Protein AF-A0A7J5ZGE4-F1 (afdb_monomer_lite)

Organism: Dissostichus mawsoni (NCBI:txid36200)

Sequence (106 aa):
MELRGGEEGGPGMGGAIFGRPPDEINITNTQTNVIAFTSLIARRKILLLWKSPLPPSFKMWLSDTMSLLKLEKIKFTLRGSSDKFYAHWRPLISYVDRLPPDMVSL

Radius of gyration: 17.88 Å; chains: 1; bounding box: 34×64×36 Å

Structure (mmCIF, N/CA/C/O backbone):
data_AF-A0A7J5ZGE4-F1
#
_entry.id   AF-A0A7J5ZGE4-F1
#
loop_
_atom_site.group_PDB
_atom_site.id
_atom_site.type_symbol
_atom_site.label_atom_id
_atom_site.label_alt_id
_atom_site.label_comp_id
_atom_site.label_asym_id
_atom_site.label_entity_id
_atom_site.label_seq_id
_atom_site.pdbx_PDB_ins_code
_atom_site.Cartn_x
_atom_site.Cartn_y
_atom_site.Cartn_z
_atom_site.occupancy
_atom_site.B_iso_or_equiv
_atom_site.auth_seq_id
_atom_site.auth_comp_id
_atom_site.auth_asym_id
_atom_site.auth_atom_id
_atom_site.pdbx_PDB_model_num
ATOM 1 N N . MET A 1 1 ? 7.410 49.816 -10.644 1.00 35.59 1 MET A N 1
ATOM 2 C CA . MET A 1 1 ? 6.908 49.198 -9.405 1.00 35.59 1 MET A CA 1
ATOM 3 C C . MET A 1 1 ? 6.028 48.032 -9.827 1.00 35.59 1 MET A C 1
ATOM 5 O O . MET A 1 1 ? 5.011 48.261 -10.457 1.00 35.59 1 MET A O 1
ATOM 9 N N . GLU A 1 2 ? 6.576 46.832 -9.644 1.00 40.00 2 GLU A N 1
ATOM 10 C CA . GLU A 1 2 ? 5.956 45.496 -9.567 1.00 40.00 2 GLU A CA 1
ATOM 11 C C . GLU A 1 2 ? 4.867 45.053 -10.572 1.00 40.00 2 GLU A C 1
ATOM 13 O O . GLU A 1 2 ? 3.688 45.365 -10.461 1.00 40.00 2 GLU A O 1
ATOM 18 N N . LEU A 1 3 ? 5.336 44.254 -11.541 1.00 48.09 3 LEU A N 1
ATOM 19 C CA . LEU A 1 3 ? 4.972 42.856 -11.835 1.00 48.09 3 LEU A CA 1
ATOM 20 C C . LEU A 1 3 ? 3.518 42.388 -11.622 1.00 48.09 3 LEU A C 1
ATOM 22 O O . LEU A 1 3 ? 3.079 42.168 -10.497 1.00 48.09 3 LEU A O 1
ATOM 26 N N . ARG A 1 4 ? 2.877 41.961 -12.719 1.00 38.84 4 ARG A N 1
ATOM 27 C CA . ARG A 1 4 ? 2.054 40.738 -12.711 1.00 38.84 4 ARG A CA 1
ATOM 28 C C . ARG A 1 4 ? 2.053 40.081 -14.092 1.00 38.84 4 ARG A C 1
ATOM 30 O O . ARG A 1 4 ? 1.097 40.190 -14.851 1.00 38.84 4 ARG A O 1
ATOM 37 N N . GLY A 1 5 ? 3.164 39.422 -14.416 1.00 41.41 5 GLY A N 1
ATOM 38 C CA . GLY A 1 5 ? 3.171 38.378 -15.435 1.00 41.41 5 GLY A CA 1
ATOM 39 C C . GLY A 1 5 ? 2.418 37.175 -14.878 1.00 41.41 5 GLY A C 1
ATOM 40 O O . GLY A 1 5 ? 2.786 36.648 -13.830 1.00 41.41 5 GLY A O 1
ATOM 41 N N . GLY A 1 6 ? 1.320 36.805 -15.530 1.00 47.72 6 GLY A N 1
ATOM 42 C CA . GLY A 1 6 ? 0.736 35.486 -15.362 1.00 47.72 6 GLY A CA 1
ATOM 43 C C . GLY A 1 6 ? 1.620 34.496 -16.103 1.00 47.72 6 GLY A C 1
ATOM 44 O O . GLY A 1 6 ? 1.602 34.473 -17.327 1.00 47.72 6 GLY A O 1
ATOM 45 N N . GLU A 1 7 ? 2.399 33.714 -15.368 1.00 46.16 7 GLU A N 1
ATOM 46 C CA . GLU A 1 7 ? 2.905 32.445 -15.873 1.00 46.16 7 GLU A CA 1
ATOM 47 C C . GLU A 1 7 ? 2.108 31.338 -15.193 1.00 46.16 7 GLU A C 1
ATOM 49 O O . GLU A 1 7 ? 2.041 31.235 -13.966 1.00 46.16 7 GLU A O 1
ATOM 54 N N . GLU A 1 8 ? 1.423 30.574 -16.037 1.00 48.62 8 GLU A N 1
ATOM 55 C CA . GLU A 1 8 ? 0.705 29.357 -15.708 1.00 48.62 8 GLU A CA 1
ATOM 56 C C . GLU A 1 8 ? 1.636 28.417 -14.937 1.00 48.62 8 GLU A C 1
ATOM 58 O O . GLU A 1 8 ? 2.642 27.931 -15.457 1.00 48.62 8 GLU A O 1
ATOM 63 N N . GLY A 1 9 ? 1.306 28.173 -13.670 1.00 47.88 9 GLY A N 1
ATOM 64 C CA . GLY A 1 9 ? 1.990 27.196 -12.837 1.00 47.88 9 GLY A CA 1
ATOM 65 C C . GLY A 1 9 ? 1.666 25.787 -13.314 1.00 47.88 9 GLY A C 1
ATOM 66 O O . GLY A 1 9 ? 0.823 25.119 -12.725 1.00 47.88 9 GLY A O 1
ATOM 67 N N . GLY A 1 10 ? 2.326 25.334 -14.381 1.00 54.22 10 GLY A N 1
ATOM 68 C CA . GLY A 1 10 ? 2.350 23.920 -14.736 1.00 54.22 10 GLY A CA 1
ATOM 69 C C . GLY A 1 10 ? 2.834 23.101 -13.532 1.00 54.22 10 GLY A C 1
ATOM 70 O O . GLY A 1 10 ? 3.703 23.574 -12.787 1.00 54.22 10 GLY A O 1
ATOM 71 N N . PRO A 1 11 ? 2.288 21.893 -13.298 1.00 52.44 11 PRO A N 1
ATOM 72 C CA . PRO A 1 11 ? 2.604 21.111 -12.113 1.00 52.44 11 PRO A CA 1
ATOM 73 C C . PRO A 1 11 ? 4.115 20.902 -12.041 1.00 52.44 11 PRO A C 1
ATOM 75 O O . PRO A 1 11 ? 4.717 20.263 -12.907 1.00 52.44 11 PRO A O 1
ATOM 78 N N . GLY A 1 12 ? 4.741 21.484 -11.016 1.00 52.91 12 GLY A N 1
ATOM 79 C CA . GLY A 1 12 ? 6.181 21.411 -10.831 1.00 52.91 12 GLY A CA 1
ATOM 80 C C . GLY A 1 12 ? 6.626 19.952 -10.858 1.00 52.91 12 GLY A C 1
ATOM 81 O O . GLY A 1 12 ? 6.146 19.135 -10.073 1.00 52.91 12 GLY A O 1
ATOM 82 N N . MET A 1 13 ? 7.559 19.628 -11.753 1.00 50.06 13 MET A N 1
ATOM 83 C CA . MET A 1 13 ? 8.083 18.278 -12.014 1.00 50.06 13 MET A CA 1
ATOM 84 C C . MET A 1 13 ? 8.526 17.524 -10.738 1.00 50.06 13 MET A C 1
ATOM 86 O O . MET A 1 13 ? 8.546 16.294 -10.699 1.00 50.06 13 MET A O 1
ATOM 90 N N . GLY A 1 14 ? 8.823 18.254 -9.656 1.00 48.56 14 GLY A N 1
ATOM 91 C CA . GLY A 1 14 ? 9.095 17.691 -8.333 1.00 48.56 14 GLY A CA 1
ATOM 92 C C . GLY A 1 14 ? 7.924 16.909 -7.719 1.00 48.56 14 GLY A C 1
ATOM 93 O O . GLY A 1 14 ? 8.163 15.955 -6.981 1.00 48.56 14 GLY A O 1
ATOM 94 N N . GLY A 1 15 ? 6.669 17.236 -8.043 1.00 51.16 15 GLY A N 1
ATOM 95 C CA . GLY A 1 15 ? 5.500 16.533 -7.507 1.00 51.16 15 GLY A CA 1
ATOM 96 C C . GLY A 1 15 ? 5.448 15.063 -7.928 1.00 51.16 15 GLY A C 1
ATOM 97 O O . GLY A 1 15 ? 5.326 14.170 -7.084 1.00 51.16 15 GLY A O 1
ATOM 98 N N . ALA A 1 16 ? 5.680 14.804 -9.218 1.00 53.06 16 ALA A N 1
ATOM 99 C CA . ALA A 1 16 ? 5.676 13.460 -9.792 1.00 53.06 16 ALA A CA 1
ATOM 100 C C . ALA A 1 16 ? 6.803 12.566 -9.236 1.00 53.06 16 ALA A C 1
ATOM 102 O O . ALA A 1 16 ? 6.598 11.376 -9.010 1.00 53.06 16 ALA A O 1
ATOM 103 N N . ILE A 1 17 ? 7.980 13.139 -8.962 1.00 53.81 17 ILE A N 1
ATOM 104 C CA . ILE A 1 17 ? 9.154 12.402 -8.461 1.00 53.81 17 ILE A CA 1
ATOM 105 C C . ILE A 1 17 ? 9.018 12.116 -6.953 1.00 53.81 17 ILE A C 1
ATOM 107 O O . ILE A 1 17 ? 9.334 11.023 -6.468 1.00 53.81 17 ILE A O 1
ATOM 111 N N . PHE A 1 18 ? 8.519 13.089 -6.184 1.00 58.59 18 PHE A N 1
ATOM 112 C CA . PHE A 1 18 ? 8.462 13.003 -4.722 1.00 58.59 18 PHE A CA 1
ATOM 113 C C . PHE A 1 18 ? 7.108 12.543 -4.167 1.00 58.59 18 PHE A C 1
ATOM 115 O O . PHE A 1 18 ? 6.964 12.419 -2.947 1.00 58.59 18 PHE A O 1
ATOM 122 N N . GLY A 1 19 ? 6.167 12.132 -5.022 1.00 57.31 19 GLY A N 1
ATOM 123 C CA . GLY A 1 19 ? 4.865 11.613 -4.589 1.00 57.31 19 GLY A CA 1
ATOM 124 C C . GLY A 1 19 ? 3.998 12.687 -3.932 1.00 57.31 19 GLY A C 1
ATOM 125 O O . GLY A 1 19 ? 3.101 12.359 -3.157 1.00 57.31 19 GLY A O 1
ATOM 126 N N . ARG A 1 20 ? 4.288 13.965 -4.216 1.00 62.72 20 ARG A N 1
ATOM 127 C CA . ARG A 1 20 ? 3.398 15.065 -3.868 1.00 62.72 20 ARG A CA 1
ATOM 128 C C . ARG A 1 20 ? 2.380 15.160 -5.001 1.00 62.72 20 ARG A C 1
ATOM 130 O O . ARG A 1 20 ? 2.781 15.403 -6.139 1.00 62.72 20 ARG A O 1
ATOM 137 N N . PRO A 1 21 ? 1.097 14.926 -4.723 1.00 60.00 21 PRO A N 1
ATOM 138 C CA . PRO A 1 21 ? 0.090 15.055 -5.755 1.00 60.00 21 PRO A CA 1
ATO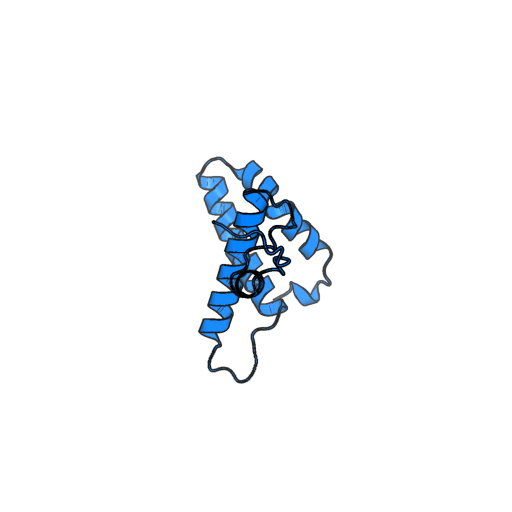M 139 C C . PRO A 1 21 ? 0.045 16.499 -6.288 1.00 60.00 21 PRO A C 1
ATOM 141 O O . PRO A 1 21 ? 0.404 17.417 -5.546 1.00 60.00 21 PRO A O 1
ATOM 144 N N . PRO A 1 22 ? -0.359 16.701 -7.556 1.00 65.88 22 PRO A N 1
ATOM 145 C CA . PRO A 1 22 ? -0.542 18.034 -8.124 1.00 65.88 22 PRO A CA 1
ATOM 146 C C . PRO A 1 22 ? -1.477 18.863 -7.240 1.00 65.88 22 PRO A C 1
ATOM 148 O O . PRO A 1 22 ? -2.447 18.318 -6.708 1.00 65.88 22 PRO A O 1
ATOM 151 N N . ASP A 1 23 ? -1.224 20.169 -7.125 1.00 65.69 23 ASP A N 1
ATOM 152 C CA . ASP A 1 23 ? -2.035 21.078 -6.296 1.00 65.69 23 ASP A CA 1
ATOM 153 C C . ASP A 1 23 ? -3.512 21.155 -6.760 1.00 65.69 23 ASP A C 1
ATOM 155 O O . ASP A 1 23 ? -4.381 21.621 -6.028 1.00 65.69 23 ASP A O 1
ATOM 159 N N . GLU A 1 24 ? -3.816 20.627 -7.949 1.00 68.56 24 GLU A N 1
ATOM 160 C CA . GLU 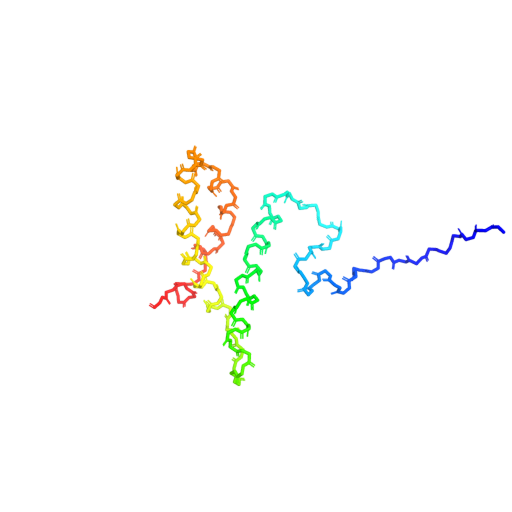A 1 24 ? -5.154 20.518 -8.540 1.00 68.56 24 GLU A CA 1
ATOM 161 C C . GLU A 1 24 ? -6.021 19.399 -7.930 1.00 68.56 24 GLU A C 1
ATOM 163 O O . GLU A 1 24 ? -7.243 19.399 -8.096 1.00 68.56 24 GLU A O 1
ATOM 168 N N . ILE A 1 25 ? -5.426 18.438 -7.210 1.00 72.44 25 ILE A N 1
ATOM 169 C CA . ILE A 1 25 ? -6.166 17.315 -6.622 1.00 72.44 25 ILE A CA 1
ATOM 170 C C . ILE A 1 25 ? -6.364 17.563 -5.126 1.00 72.44 25 ILE A C 1
ATOM 172 O O . ILE A 1 25 ? -5.431 17.474 -4.328 1.00 72.44 25 ILE A O 1
ATOM 176 N N . ASN A 1 26 ? -7.615 17.812 -4.728 1.00 78.69 26 ASN A N 1
ATOM 177 C CA . ASN A 1 26 ? -8.003 17.903 -3.320 1.00 78.69 26 ASN A CA 1
ATOM 178 C C . ASN A 1 26 ? -7.829 16.539 -2.639 1.00 78.69 26 ASN A C 1
ATOM 180 O O . ASN A 1 26 ? -8.684 15.659 -2.743 1.00 78.69 26 ASN A O 1
ATOM 184 N N . ILE A 1 27 ? -6.704 16.362 -1.948 1.00 80.31 27 ILE A N 1
ATOM 185 C CA . ILE A 1 27 ? -6.336 15.113 -1.282 1.00 80.31 27 ILE A CA 1
ATOM 186 C C . ILE A 1 27 ? -6.370 15.319 0.224 1.00 80.31 27 ILE A C 1
ATOM 188 O O . ILE A 1 27 ? -5.771 16.235 0.781 1.00 80.31 27 ILE A O 1
ATOM 192 N N . THR A 1 28 ? -7.096 14.436 0.899 1.00 87.94 28 THR A N 1
ATOM 193 C CA . THR A 1 28 ? -7.193 14.430 2.359 1.00 87.94 28 THR A CA 1
ATOM 194 C C . THR A 1 28 ? -5.857 14.037 2.991 1.00 87.94 28 THR A C 1
ATOM 196 O O . THR A 1 28 ? -5.104 13.241 2.430 1.00 87.94 28 THR A O 1
ATOM 199 N N . ASN A 1 29 ? -5.590 14.487 4.221 1.00 86.00 29 ASN A N 1
ATOM 200 C CA . ASN A 1 29 ? -4.399 14.063 4.977 1.00 86.00 29 ASN A CA 1
ATOM 201 C C . ASN A 1 29 ? -4.260 12.534 5.062 1.00 86.00 29 ASN A C 1
ATOM 203 O O . ASN A 1 29 ? -3.155 11.997 5.002 1.00 86.00 29 ASN A O 1
ATOM 207 N N . THR A 1 30 ? -5.383 11.821 5.158 1.00 87.12 30 THR A N 1
ATOM 208 C CA . THR A 1 30 ? -5.427 10.357 5.134 1.00 87.12 30 THR A CA 1
ATOM 209 C C . THR A 1 30 ? -4.855 9.792 3.837 1.00 87.12 30 THR A C 1
ATOM 211 O O . THR A 1 30 ? -3.979 8.931 3.873 1.00 87.12 30 THR A O 1
ATOM 214 N N . GLN A 1 31 ? -5.315 10.295 2.692 1.00 87.44 31 GLN A N 1
ATOM 215 C CA . GLN A 1 31 ? -4.825 9.868 1.383 1.00 87.44 31 GLN A CA 1
ATOM 216 C C . GLN A 1 31 ? -3.352 10.247 1.190 1.00 87.44 31 GLN A C 1
ATOM 218 O O . GLN A 1 31 ? -2.581 9.416 0.720 1.00 87.44 31 GLN A O 1
ATOM 223 N N . THR A 1 32 ? -2.930 11.436 1.630 1.00 87.56 32 THR A N 1
ATOM 224 C CA . THR A 1 32 ? -1.516 11.849 1.607 1.00 87.56 32 THR A CA 1
ATOM 225 C C . THR A 1 32 ? -0.637 10.887 2.401 1.00 87.56 32 THR A C 1
ATOM 227 O O . THR A 1 32 ? 0.410 10.472 1.914 1.00 87.56 32 THR A O 1
ATOM 230 N N . ASN A 1 33 ? -1.072 10.468 3.592 1.00 87.94 33 ASN A N 1
ATOM 231 C CA . ASN A 1 33 ? -0.333 9.506 4.412 1.00 87.94 33 ASN A CA 1
ATOM 232 C C . ASN A 1 33 ? -0.220 8.134 3.739 1.00 87.94 33 ASN A C 1
ATOM 234 O O . ASN A 1 33 ? 0.846 7.519 3.778 1.00 87.94 33 ASN A O 1
ATOM 238 N N . VAL A 1 34 ? -1.298 7.666 3.101 1.00 90.94 34 VAL A N 1
ATOM 239 C CA . VAL A 1 34 ? -1.285 6.416 2.327 1.00 90.94 34 VAL A CA 1
ATOM 240 C C . VAL A 1 34 ? -0.300 6.527 1.165 1.00 90.94 34 VAL A C 1
ATOM 242 O O . VAL A 1 34 ? 0.592 5.690 1.059 1.00 90.94 34 VAL A O 1
ATOM 245 N N . ILE A 1 35 ? -0.393 7.588 0.355 1.00 90.75 35 ILE A N 1
ATOM 246 C CA . ILE A 1 35 ? 0.501 7.835 -0.786 1.00 90.75 35 ILE A CA 1
ATOM 247 C C . ILE A 1 35 ? 1.959 7.920 -0.326 1.00 90.75 35 ILE A C 1
ATOM 249 O O . ILE A 1 35 ? 2.834 7.304 -0.936 1.00 90.75 35 ILE A O 1
ATOM 253 N N . ALA A 1 36 ? 2.237 8.644 0.759 1.00 90.25 36 ALA A N 1
ATOM 254 C CA . ALA A 1 36 ? 3.580 8.782 1.307 1.00 90.25 36 ALA A CA 1
ATOM 255 C C . ALA A 1 36 ? 4.147 7.428 1.758 1.00 90.25 36 ALA A C 1
ATOM 257 O O . ALA A 1 36 ? 5.284 7.095 1.421 1.00 90.25 36 ALA A O 1
ATOM 258 N N . PHE A 1 37 ? 3.350 6.621 2.466 1.00 91.62 37 PHE A N 1
ATOM 259 C CA . PHE A 1 37 ? 3.760 5.295 2.922 1.00 91.62 37 PHE A CA 1
ATOM 260 C C . PHE A 1 37 ? 4.044 4.353 1.750 1.00 91.62 37 PHE A C 1
ATOM 262 O O . PHE A 1 37 ? 5.110 3.742 1.689 1.00 91.62 37 PHE A O 1
ATOM 269 N N . THR A 1 38 ? 3.133 4.253 0.782 1.00 93.31 38 THR A N 1
ATOM 270 C CA . THR A 1 38 ? 3.316 3.347 -0.359 1.00 93.31 38 THR A CA 1
ATOM 271 C C . THR A 1 38 ? 4.450 3.809 -1.279 1.00 93.31 38 THR A C 1
ATOM 273 O O . THR A 1 38 ? 5.198 2.980 -1.802 1.00 93.31 38 THR A O 1
ATOM 276 N N . SER A 1 39 ? 4.652 5.125 -1.423 1.00 92.81 39 SER A N 1
ATOM 277 C CA . SER A 1 39 ? 5.792 5.701 -2.152 1.00 92.81 39 SER A CA 1
ATOM 278 C C . SER A 1 39 ? 7.123 5.420 -1.456 1.00 92.81 39 SER A C 1
ATOM 280 O O . SER A 1 39 ? 8.119 5.134 -2.120 1.00 92.81 39 SER A O 1
ATOM 282 N N . LEU A 1 40 ? 7.163 5.459 -0.119 1.00 93.69 40 LEU A N 1
ATOM 283 C CA . LEU A 1 40 ? 8.356 5.102 0.651 1.00 93.69 40 LEU A CA 1
ATOM 284 C C . LEU A 1 40 ? 8.777 3.651 0.382 1.00 93.69 40 LEU A C 1
ATOM 286 O O . LEU A 1 40 ? 9.964 3.378 0.200 1.00 93.69 40 LEU A O 1
ATOM 290 N N . ILE A 1 41 ? 7.811 2.735 0.295 1.00 93.69 41 ILE A N 1
ATOM 291 C CA . ILE A 1 41 ? 8.057 1.321 -0.020 1.00 93.69 41 ILE A CA 1
ATOM 292 C C . ILE A 1 41 ? 8.604 1.168 -1.440 1.00 93.69 41 ILE A C 1
ATOM 294 O O . ILE A 1 41 ? 9.607 0.479 -1.631 1.00 93.69 41 ILE A O 1
ATOM 298 N N . ALA A 1 42 ? 8.012 1.864 -2.417 1.00 93.31 42 ALA A N 1
ATOM 299 C CA . ALA A 1 42 ? 8.511 1.879 -3.793 1.00 93.31 42 ALA A CA 1
ATOM 300 C C . ALA A 1 42 ? 9.971 2.345 -3.854 1.00 93.31 42 ALA A C 1
ATOM 302 O O . ALA A 1 42 ? 10.823 1.648 -4.403 1.00 93.31 42 ALA A O 1
ATOM 303 N N . ARG A 1 43 ? 10.287 3.481 -3.220 1.00 92.50 43 ARG A N 1
ATOM 304 C CA . ARG A 1 43 ? 11.652 4.030 -3.181 1.00 92.50 43 ARG A CA 1
ATOM 305 C C . ARG A 1 43 ? 12.630 3.084 -2.507 1.00 92.50 43 ARG A C 1
ATOM 307 O O . ARG A 1 43 ? 13.702 2.839 -3.050 1.00 92.50 43 ARG A O 1
ATOM 314 N N . ARG A 1 44 ? 12.260 2.512 -1.357 1.00 93.62 44 ARG A N 1
ATOM 315 C CA . ARG A 1 44 ? 13.079 1.506 -0.671 1.00 93.62 44 ARG A CA 1
ATOM 316 C C . ARG A 1 44 ? 13.391 0.338 -1.605 1.00 93.62 44 ARG A C 1
ATOM 318 O O . ARG A 1 44 ? 14.541 -0.081 -1.674 1.00 93.62 44 ARG A O 1
ATOM 325 N N . LYS A 1 45 ? 12.396 -0.169 -2.336 1.00 92.50 45 LYS A N 1
ATOM 326 C CA . LYS A 1 45 ? 12.575 -1.295 -3.258 1.00 92.50 45 LYS A CA 1
ATOM 327 C C . LYS A 1 45 ? 13.477 -0.943 -4.442 1.00 92.50 45 LYS A C 1
ATOM 329 O O . LYS A 1 45 ? 14.366 -1.7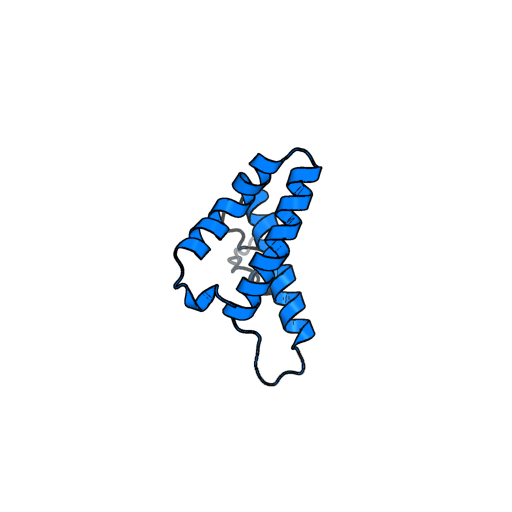26 -4.763 1.00 92.50 45 LYS A O 1
ATOM 334 N N . ILE A 1 46 ? 13.293 0.237 -5.037 1.00 92.69 46 ILE A N 1
ATOM 335 C CA . ILE A 1 46 ? 14.155 0.757 -6.111 1.00 92.69 46 ILE A CA 1
ATOM 336 C C . ILE A 1 46 ? 15.603 0.857 -5.631 1.00 92.69 46 ILE A C 1
ATOM 338 O O . ILE A 1 46 ? 16.499 0.372 -6.308 1.00 92.69 46 ILE A O 1
ATOM 342 N N . LEU A 1 47 ? 15.836 1.419 -4.443 1.00 92.50 47 LEU A N 1
ATOM 343 C CA . LEU A 1 47 ? 17.183 1.550 -3.883 1.00 92.50 47 LEU A CA 1
ATOM 344 C C . LEU A 1 47 ? 17.826 0.193 -3.570 1.00 92.50 47 LEU A C 1
ATOM 346 O O . LEU A 1 47 ? 19.019 0.012 -3.804 1.00 92.50 47 LEU A O 1
ATOM 350 N N . LEU A 1 48 ? 17.051 -0.777 -3.077 1.00 92.31 48 LEU A N 1
ATOM 351 C CA . LEU A 1 48 ? 17.551 -2.134 -2.828 1.00 92.31 48 LEU A CA 1
ATOM 352 C C . LEU A 1 48 ? 17.942 -2.861 -4.121 1.00 92.31 48 LEU A C 1
ATOM 354 O O . LEU A 1 48 ? 18.868 -3.666 -4.110 1.00 92.31 48 LEU A O 1
ATOM 358 N N . LEU A 1 49 ? 17.258 -2.569 -5.228 1.00 92.25 49 LEU A N 1
ATOM 359 C CA . LEU A 1 49 ? 17.495 -3.183 -6.533 1.00 92.25 49 LEU A CA 1
ATOM 360 C C . LEU A 1 49 ? 18.217 -2.248 -7.509 1.00 92.25 49 LEU A C 1
ATOM 362 O O . LEU A 1 49 ? 18.248 -2.533 -8.698 1.00 92.25 49 LEU A O 1
ATOM 366 N N . TRP A 1 50 ? 18.835 -1.161 -7.039 1.00 92.00 50 TRP A N 1
ATOM 367 C CA . TRP A 1 50 ? 19.374 -0.120 -7.928 1.00 92.00 50 TRP A CA 1
ATOM 368 C C . TRP A 1 50 ? 20.481 -0.635 -8.866 1.00 92.00 50 TRP A C 1
ATOM 370 O O . TRP A 1 50 ? 20.667 -0.102 -9.953 1.00 92.00 50 TRP A O 1
ATOM 380 N N . LYS A 1 51 ? 21.199 -1.689 -8.451 1.00 90.62 51 LYS A N 1
ATOM 381 C CA . LYS A 1 51 ? 22.240 -2.354 -9.255 1.00 90.62 51 LYS A CA 1
ATOM 382 C C . LYS A 1 51 ? 21.700 -3.469 -10.158 1.00 90.62 51 LYS A C 1
ATOM 384 O O . LYS A 1 51 ? 22.465 -4.041 -10.928 1.00 90.62 51 LYS A O 1
ATOM 389 N N . SER A 1 52 ? 20.426 -3.834 -10.019 1.00 91.94 52 SER A N 1
ATOM 390 C CA . SER A 1 52 ? 19.792 -4.864 -10.841 1.00 91.94 52 SER A CA 1
ATOM 391 C C . SER A 1 52 ? 19.583 -4.333 -12.261 1.00 91.94 52 SER A C 1
ATOM 393 O O . SER A 1 52 ? 19.136 -3.196 -12.413 1.00 91.94 52 SER A O 1
ATOM 395 N N . PRO A 1 53 ? 19.825 -5.143 -13.306 1.00 90.25 53 PRO A N 1
ATOM 396 C CA . PRO A 1 53 ? 19.514 -4.753 -14.682 1.00 90.25 53 PRO A CA 1
ATOM 397 C C . PRO A 1 53 ? 18.002 -4.626 -14.927 1.00 90.25 53 PRO A C 1
ATOM 399 O O . PRO A 1 53 ? 17.583 -3.979 -15.883 1.00 90.25 53 PRO A O 1
ATOM 402 N N . LEU A 1 54 ? 17.182 -5.244 -14.072 1.00 89.31 54 LEU A N 1
ATOM 403 C CA . LEU A 1 54 ? 15.726 -5.200 -14.149 1.00 89.31 54 LEU A CA 1
ATOM 404 C C . LEU A 1 54 ? 15.163 -4.308 -13.035 1.00 89.31 54 LEU A C 1
ATOM 406 O O . LEU A 1 54 ? 15.484 -4.551 -11.862 1.00 89.31 54 LEU A O 1
ATOM 410 N N . PRO A 1 55 ? 14.306 -3.320 -13.363 1.00 86.44 55 PRO A N 1
ATOM 411 C CA . PRO A 1 55 ? 13.637 -2.508 -12.359 1.00 86.44 55 PRO A CA 1
ATOM 412 C C . PRO A 1 55 ? 12.626 -3.351 -11.566 1.00 86.44 55 PRO A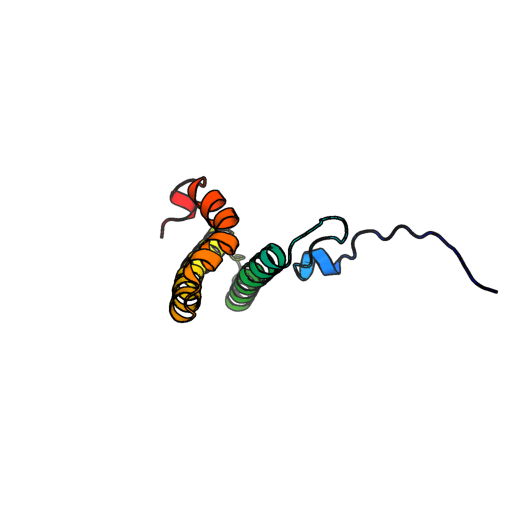 C 1
ATOM 414 O O . PRO A 1 55 ? 12.089 -4.335 -12.087 1.00 86.44 55 PRO A O 1
ATOM 417 N N . PRO A 1 56 ? 12.317 -2.973 -10.312 1.00 90.38 56 PRO A N 1
ATOM 418 C CA . PRO A 1 56 ? 11.254 -3.627 -9.565 1.00 90.38 56 PRO A CA 1
ATOM 419 C C . PRO A 1 56 ? 9.924 -3.509 -10.302 1.00 90.38 56 PRO A C 1
ATOM 421 O O . PRO A 1 56 ? 9.512 -2.420 -10.702 1.00 90.38 56 PRO A O 1
ATOM 424 N N . SER A 1 57 ? 9.230 -4.635 -10.440 1.00 90.94 57 SER A N 1
ATOM 425 C CA . SER A 1 57 ? 7.897 -4.642 -11.027 1.00 90.94 57 SER A CA 1
ATOM 4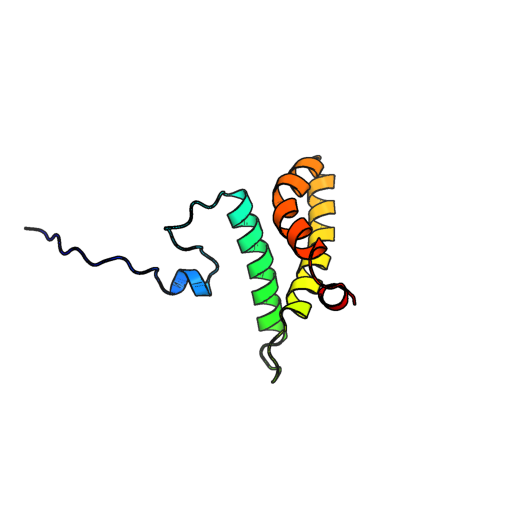26 C C . SER A 1 57 ? 6.856 -4.100 -10.048 1.00 90.94 57 SER A C 1
ATOM 428 O O . SER A 1 57 ? 7.027 -4.135 -8.824 1.00 90.94 57 SER A O 1
ATOM 430 N N . PHE A 1 58 ? 5.721 -3.665 -10.597 1.00 89.06 58 PHE A N 1
ATOM 431 C CA . PHE A 1 58 ? 4.546 -3.293 -9.812 1.00 89.06 58 PHE A CA 1
ATOM 432 C C . PHE A 1 58 ? 4.128 -4.406 -8.839 1.00 89.06 58 PHE A C 1
ATOM 434 O O . PHE A 1 58 ? 3.871 -4.129 -7.671 1.00 89.06 58 PHE A O 1
ATOM 441 N N . LYS A 1 59 ? 4.146 -5.671 -9.285 1.00 90.00 59 LYS A N 1
ATOM 442 C CA . LYS A 1 59 ? 3.833 -6.838 -8.445 1.00 90.00 59 LYS A CA 1
ATOM 443 C C . LYS A 1 59 ? 4.760 -6.929 -7.230 1.00 90.00 59 LYS A C 1
ATOM 445 O O . LYS A 1 59 ? 4.293 -7.153 -6.116 1.00 90.00 59 LYS A O 1
ATOM 450 N N . MET A 1 60 ? 6.064 -6.712 -7.416 1.00 90.69 60 MET A N 1
ATOM 451 C CA . MET A 1 60 ? 7.023 -6.735 -6.306 1.00 90.69 60 MET A CA 1
ATOM 452 C C . MET A 1 60 ? 6.749 -5.617 -5.295 1.00 90.69 60 MET A C 1
ATOM 454 O O . MET A 1 60 ? 6.755 -5.868 -4.092 1.00 90.69 60 MET A O 1
ATOM 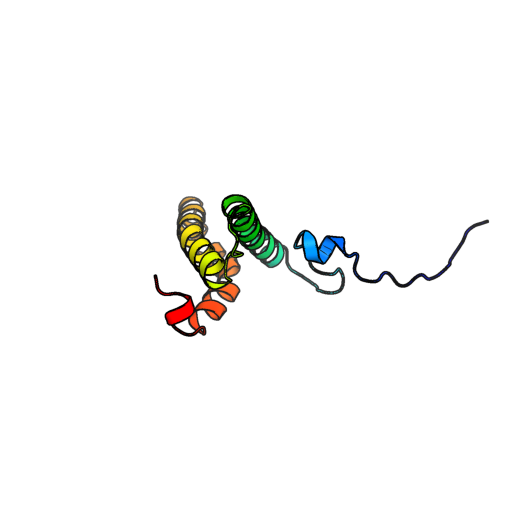458 N N . TRP A 1 61 ? 6.477 -4.400 -5.772 1.00 92.88 61 TRP A N 1
ATOM 459 C CA . TRP A 1 61 ? 6.106 -3.276 -4.907 1.00 92.88 61 TRP A CA 1
ATOM 460 C C . TRP A 1 61 ? 4.794 -3.525 -4.155 1.00 92.88 61 TRP A C 1
ATOM 462 O O . TRP A 1 61 ? 4.705 -3.249 -2.955 1.00 92.88 61 TRP A O 1
ATOM 472 N N . LEU A 1 62 ? 3.782 -4.061 -4.839 1.00 92.12 62 LEU A N 1
ATOM 473 C CA . LEU A 1 62 ? 2.477 -4.317 -4.247 1.00 92.12 62 LEU A CA 1
ATOM 474 C C . LEU A 1 62 ? 2.563 -5.417 -3.183 1.00 92.12 62 LEU A C 1
ATOM 476 O O . LEU A 1 62 ? 2.026 -5.252 -2.091 1.00 92.12 62 LEU A O 1
ATOM 480 N N . SER A 1 63 ? 3.310 -6.489 -3.456 1.00 90.94 63 SER A N 1
ATOM 481 C CA . SER A 1 63 ? 3.595 -7.557 -2.490 1.00 90.94 63 SER A CA 1
ATOM 482 C C . SER A 1 63 ? 4.289 -7.027 -1.228 1.00 90.94 63 SER A C 1
ATOM 484 O O . SER A 1 63 ? 3.868 -7.329 -0.105 1.00 90.94 63 SER A O 1
ATOM 486 N N . ASP A 1 64 ? 5.320 -6.190 -1.387 1.00 92.50 64 ASP A N 1
ATOM 487 C CA . ASP A 1 64 ? 5.995 -5.547 -0.253 1.00 92.50 64 ASP A CA 1
ATOM 488 C C . ASP A 1 64 ? 5.029 -4.644 0.532 1.00 92.50 64 ASP A C 1
ATOM 490 O O . ASP A 1 64 ? 5.011 -4.658 1.765 1.00 92.50 64 ASP A O 1
ATOM 494 N N . THR A 1 65 ? 4.180 -3.898 -0.181 1.00 93.56 65 THR A N 1
ATOM 495 C CA . THR A 1 65 ? 3.173 -3.011 0.410 1.00 93.56 65 THR A CA 1
ATOM 496 C C . THR A 1 65 ? 2.161 -3.781 1.247 1.00 93.56 65 THR A C 1
ATOM 498 O O . THR A 1 65 ? 1.954 -3.438 2.409 1.00 93.56 65 THR A O 1
ATOM 501 N N . MET A 1 66 ? 1.583 -4.858 0.712 1.00 91.81 66 MET A N 1
ATOM 502 C CA . MET A 1 66 ? 0.621 -5.691 1.440 1.00 91.81 66 MET A CA 1
ATOM 503 C C . MET A 1 66 ? 1.265 -6.396 2.641 1.00 91.81 66 MET A C 1
ATOM 505 O O . MET A 1 66 ? 0.620 -6.573 3.675 1.00 91.81 66 MET A O 1
ATOM 509 N N . SER A 1 67 ? 2.548 -6.754 2.546 1.00 91.50 67 SER A N 1
ATOM 510 C CA . SER A 1 67 ? 3.297 -7.347 3.661 1.00 91.50 67 SER A CA 1
ATOM 511 C C . SER A 1 67 ? 3.506 -6.347 4.801 1.00 91.50 67 SER A C 1
ATOM 513 O O . SER A 1 67 ? 3.237 -6.666 5.960 1.00 91.50 67 SER A O 1
ATOM 515 N N . LEU A 1 68 ? 3.913 -5.115 4.483 1.00 92.12 68 LEU A N 1
ATOM 516 C CA . LEU A 1 68 ? 4.091 -4.040 5.466 1.00 92.12 68 LEU A CA 1
ATOM 517 C C . LEU A 1 68 ? 2.757 -3.527 6.025 1.00 92.12 68 LEU A C 1
ATOM 519 O O . LEU A 1 68 ? 2.691 -3.103 7.179 1.00 92.12 68 LEU A O 1
ATOM 523 N N . LEU A 1 69 ? 1.673 -3.641 5.259 1.00 92.38 69 LEU A N 1
ATOM 524 C CA . LEU A 1 69 ? 0.334 -3.275 5.706 1.00 92.38 69 LEU A CA 1
ATOM 525 C C . LEU A 1 69 ? -0.147 -4.132 6.891 1.00 92.38 69 LEU A C 1
ATOM 527 O O . LEU A 1 69 ? -0.860 -3.636 7.766 1.00 92.38 69 LEU A O 1
ATOM 531 N N . LYS A 1 70 ? 0.291 -5.398 6.978 1.00 90.88 70 LYS A N 1
ATOM 532 C CA . LYS A 1 70 ? 0.027 -6.264 8.142 1.00 90.88 70 LYS A CA 1
ATOM 533 C C . LYS A 1 70 ? 0.631 -5.679 9.422 1.00 90.88 70 LYS A C 1
ATOM 535 O O . LYS A 1 70 ? -0.024 -5.687 10.463 1.00 90.88 70 LYS A O 1
ATOM 540 N N . LEU A 1 71 ? 1.842 -5.121 9.339 1.00 91.94 71 LEU A N 1
ATOM 541 C CA . LEU A 1 71 ? 2.491 -4.447 10.468 1.00 91.94 71 LEU A CA 1
ATOM 542 C C . LEU A 1 71 ? 1.766 -3.151 10.837 1.00 91.94 71 LEU A C 1
ATOM 544 O O . LEU A 1 71 ? 1.569 -2.881 12.021 1.00 91.94 71 LEU A O 1
ATOM 548 N N . GLU A 1 72 ? 1.297 -2.387 9.847 1.00 91.25 72 GLU A N 1
ATOM 549 C CA . GLU A 1 72 ? 0.461 -1.214 10.123 1.00 91.25 72 GLU A CA 1
ATOM 550 C C . GLU A 1 72 ? -0.819 -1.583 10.862 1.00 91.25 72 GLU A C 1
ATOM 552 O O . GLU A 1 72 ? -1.165 -0.935 11.849 1.00 91.25 72 GLU A O 1
ATOM 557 N N . LYS A 1 73 ? -1.498 -2.656 10.449 1.00 91.06 73 LYS A N 1
ATOM 558 C CA . LYS A 1 73 ? -2.695 -3.133 11.144 1.00 91.06 73 LYS A CA 1
ATOM 559 C C . LYS A 1 73 ? -2.405 -3.439 12.614 1.00 91.06 73 LYS A C 1
ATOM 561 O O . LYS A 1 73 ? -3.182 -3.032 13.479 1.00 91.06 73 LYS A O 1
ATOM 566 N N . ILE A 1 74 ? -1.276 -4.087 12.912 1.00 92.88 74 ILE A N 1
ATOM 567 C CA . ILE A 1 74 ? -0.838 -4.340 14.294 1.00 92.88 74 ILE A CA 1
ATOM 568 C C . ILE A 1 74 ? -0.613 -3.015 15.031 1.00 92.88 74 ILE A C 1
ATOM 570 O O . ILE A 1 74 ? -1.145 -2.829 16.123 1.00 92.88 74 ILE A O 1
ATOM 574 N N . LYS A 1 75 ? 0.099 -2.057 14.425 1.00 91.81 75 LYS A N 1
ATOM 575 C CA . LYS A 1 75 ? 0.364 -0.739 15.025 1.00 91.81 75 LYS A CA 1
ATOM 576 C C . LYS A 1 75 ? -0.924 0.021 15.359 1.00 91.81 75 LYS A C 1
ATOM 578 O O . LYS A 1 75 ? -1.038 0.589 16.443 1.00 91.81 75 LYS A O 1
ATOM 583 N N . PHE A 1 76 ? -1.897 0.028 14.449 1.00 89.69 76 PHE A N 1
ATOM 584 C CA . PHE A 1 76 ? -3.205 0.648 14.674 1.00 89.69 76 PHE A CA 1
ATOM 585 C C . PHE A 1 76 ? -3.999 -0.062 15.775 1.00 89.69 76 PHE A C 1
ATOM 587 O O . PHE A 1 76 ? -4.615 0.613 16.603 1.00 89.69 76 PHE A O 1
ATOM 594 N N . THR A 1 77 ? -3.938 -1.396 15.813 1.00 91.19 77 THR A N 1
ATOM 595 C CA . THR A 1 77 ? -4.600 -2.222 16.835 1.00 91.19 77 THR A CA 1
ATOM 596 C C . THR A 1 77 ? -4.022 -1.957 18.223 1.00 91.19 77 THR A C 1
ATOM 598 O O . THR A 1 77 ? -4.773 -1.689 19.154 1.00 91.19 77 THR A O 1
ATOM 601 N N . LEU A 1 78 ? -2.691 -1.930 18.356 1.00 92.50 78 LEU A N 1
ATOM 602 C CA . LEU A 1 78 ? -2.006 -1.619 19.617 1.00 92.50 78 LEU A CA 1
ATOM 603 C C . LEU A 1 78 ? -2.330 -0.211 20.138 1.00 92.50 78 LEU A C 1
ATOM 605 O O . LEU A 1 78 ? -2.330 0.018 21.341 1.00 92.50 78 LEU A O 1
ATOM 609 N N . ARG A 1 79 ? -2.638 0.732 19.241 1.00 91.56 79 ARG A N 1
ATOM 610 C CA . ARG A 1 79 ? -3.070 2.097 19.583 1.00 91.56 79 ARG A CA 1
ATOM 611 C C . ARG A 1 79 ? -4.577 2.219 19.854 1.00 91.56 79 ARG A C 1
ATOM 613 O O . ARG A 1 79 ? -5.073 3.337 19.956 1.00 91.56 79 ARG A O 1
ATOM 620 N N . GLY A 1 80 ? -5.315 1.106 19.904 1.00 86.88 80 GLY A N 1
ATOM 621 C CA . GLY A 1 80 ? -6.769 1.099 20.112 1.00 86.88 80 GLY A CA 1
ATOM 622 C C . GLY A 1 80 ? -7.557 1.743 18.966 1.00 86.88 80 GLY A C 1
ATOM 623 O O . GLY A 1 80 ? -8.655 2.245 19.169 1.00 86.88 80 GLY A O 1
ATOM 624 N N . SER A 1 81 ? -6.984 1.785 17.760 1.00 86.06 81 SER A N 1
ATOM 625 C CA . SER A 1 81 ? -7.506 2.552 16.619 1.00 86.06 81 SER A CA 1
ATOM 626 C C . SER A 1 81 ? -7.748 1.693 15.374 1.00 86.06 81 SER A C 1
ATOM 628 O O . SER A 1 81 ? -7.595 2.158 14.245 1.00 86.06 81 SER A O 1
ATOM 630 N N . SER A 1 82 ? -8.141 0.433 15.567 1.00 85.06 82 SER A N 1
ATOM 631 C CA . SER A 1 82 ? -8.371 -0.540 14.489 1.00 85.06 82 SER A CA 1
ATOM 632 C C . SER A 1 82 ? -9.370 -0.062 13.429 1.00 85.06 82 SER A C 1
ATOM 634 O O . SER A 1 82 ? -9.168 -0.318 12.245 1.00 85.06 82 SER A O 1
ATOM 636 N N . ASP A 1 83 ? -10.398 0.699 13.804 1.00 87.62 83 ASP A N 1
ATOM 637 C CA . ASP A 1 83 ? -11.366 1.233 12.834 1.00 87.62 83 ASP A CA 1
ATOM 638 C C . ASP A 1 83 ? -10.738 2.290 11.920 1.00 87.62 83 ASP A C 1
ATOM 640 O O . ASP A 1 83 ? -11.018 2.350 10.718 1.00 87.62 83 ASP A O 1
ATOM 644 N N . LYS A 1 84 ? -9.802 3.083 12.463 1.00 87.94 84 LYS A N 1
ATOM 645 C CA . LYS A 1 84 ? -9.057 4.072 11.678 1.00 87.94 84 LYS A CA 1
ATOM 646 C C . LYS A 1 84 ? -8.199 3.389 10.622 1.00 87.94 84 LYS A C 1
ATOM 648 O O . LYS A 1 84 ? -8.102 3.928 9.526 1.00 87.94 84 LYS A O 1
ATOM 653 N N . PHE A 1 85 ? -7.652 2.200 10.890 1.00 90.44 85 PHE A N 1
ATOM 654 C CA . PHE A 1 85 ? -6.912 1.445 9.876 1.00 90.44 85 PHE A CA 1
ATOM 655 C C . PHE A 1 85 ? -7.758 1.249 8.613 1.00 90.44 85 PHE A C 1
ATOM 657 O O . PHE A 1 85 ? -7.329 1.626 7.524 1.00 90.44 85 PHE A O 1
ATOM 664 N N . TYR A 1 86 ? -8.986 0.744 8.744 1.00 89.75 86 TYR A N 1
ATOM 665 C CA . TYR A 1 86 ? -9.843 0.549 7.576 1.00 89.75 86 TYR A CA 1
ATOM 666 C C . TYR A 1 86 ? -10.272 1.877 6.954 1.00 89.75 86 TYR A C 1
ATOM 668 O O . TYR A 1 86 ? -10.299 1.975 5.734 1.00 89.75 86 TYR A O 1
ATOM 676 N N . ALA A 1 87 ? -10.509 2.930 7.737 1.00 89.44 87 ALA A N 1
ATOM 677 C CA . ALA A 1 87 ? -10.785 4.251 7.165 1.00 89.44 87 ALA A CA 1
ATOM 678 C C . ALA A 1 87 ? -9.641 4.764 6.263 1.00 89.44 87 ALA A C 1
ATOM 680 O O . ALA A 1 87 ? -9.901 5.438 5.271 1.00 89.44 87 ALA A O 1
ATOM 681 N N . HIS A 1 88 ? -8.386 4.424 6.580 1.00 90.38 88 HIS A N 1
ATOM 682 C CA . HIS A 1 88 ? -7.215 4.859 5.811 1.00 90.38 88 HIS A CA 1
ATOM 683 C C . HIS A 1 88 ? -6.937 3.940 4.619 1.00 90.38 88 HIS A C 1
ATOM 685 O O . HIS A 1 88 ? -6.705 4.404 3.507 1.00 90.38 88 HIS A O 1
ATOM 691 N N . TRP A 1 89 ? -6.976 2.629 4.842 1.00 92.56 89 TRP A N 1
ATOM 692 C CA . TRP A 1 89 ? -6.439 1.645 3.904 1.00 92.56 89 TRP A CA 1
ATOM 693 C C . TRP A 1 89 ? -7.492 0.970 3.029 1.00 92.56 89 TRP A C 1
ATOM 695 O O . TRP A 1 89 ? -7.138 0.350 2.027 1.00 92.56 89 TRP A O 1
ATOM 705 N N . ARG A 1 90 ? -8.786 1.106 3.347 1.00 91.81 90 ARG A N 1
ATOM 706 C CA . ARG A 1 90 ? -9.876 0.476 2.585 1.00 91.81 90 ARG A CA 1
ATOM 707 C C . ARG A 1 90 ? -9.876 0.818 1.093 1.00 91.81 90 ARG A C 1
ATOM 709 O O . ARG A 1 90 ? -10.123 -0.113 0.330 1.00 91.81 90 ARG A O 1
ATOM 716 N N . PRO A 1 91 ? -9.578 2.051 0.636 1.00 90.62 91 PRO A N 1
ATOM 717 C CA . PRO A 1 91 ? -9.493 2.331 -0.798 1.00 90.62 91 PRO A CA 1
ATOM 718 C C . PRO A 1 91 ? -8.441 1.472 -1.510 1.00 90.62 91 PRO A C 1
ATOM 720 O O . PRO A 1 91 ? -8.733 0.892 -2.554 1.00 90.62 91 PRO A O 1
ATOM 723 N N . LEU A 1 92 ? -7.250 1.334 -0.914 1.00 90.38 92 LEU A N 1
ATOM 724 C CA . LEU A 1 92 ? -6.167 0.514 -1.458 1.00 90.38 92 LEU A CA 1
ATOM 725 C C . LEU A 1 92 ? -6.520 -0.976 -1.407 1.00 90.38 92 LEU A C 1
ATOM 727 O O . LEU A 1 92 ? -6.404 -1.655 -2.418 1.00 90.38 92 LEU A O 1
ATOM 731 N N . ILE A 1 93 ? -7.000 -1.471 -0.263 1.00 91.62 93 ILE A N 1
ATOM 732 C CA . ILE A 1 93 ? -7.390 -2.882 -0.097 1.00 91.62 93 ILE A CA 1
ATOM 733 C C . ILE A 1 93 ? -8.472 -3.256 -1.117 1.00 91.62 93 ILE A C 1
ATOM 735 O O . ILE A 1 93 ? -8.308 -4.214 -1.858 1.00 91.62 93 ILE A O 1
ATOM 739 N N . SER A 1 94 ? -9.509 -2.423 -1.257 1.00 92.38 94 SER A N 1
ATOM 740 C CA . SER A 1 94 ? -10.595 -2.662 -2.220 1.00 92.38 94 SER A CA 1
ATOM 741 C C . SER A 1 94 ? -10.114 -2.634 -3.672 1.00 92.38 94 SER A C 1
ATOM 743 O O . SER A 1 94 ? -10.724 -3.258 -4.533 1.00 92.38 94 SER A O 1
ATOM 745 N N . TYR A 1 95 ? -9.065 -1.863 -3.977 1.00 89.94 95 TYR A N 1
ATOM 746 C CA . TYR A 1 95 ? -8.434 -1.888 -5.294 1.00 89.94 95 TYR A CA 1
ATOM 747 C C . TYR A 1 95 ? -7.700 -3.209 -5.524 1.00 89.94 95 TYR A C 1
ATOM 749 O O . TYR A 1 95 ? -7.887 -3.822 -6.570 1.00 89.94 95 TYR A O 1
ATOM 757 N N . VAL A 1 96 ? -6.924 -3.663 -4.539 1.00 89.19 96 VAL A N 1
ATOM 758 C CA . VAL A 1 96 ? -6.162 -4.914 -4.619 1.00 89.19 96 VAL A CA 1
ATOM 759 C C . VAL A 1 96 ? -7.074 -6.134 -4.712 1.00 89.19 96 VAL A C 1
ATOM 761 O O . VAL A 1 96 ? -6.803 -7.014 -5.519 1.00 89.19 96 VAL A O 1
ATOM 764 N N . ASP A 1 97 ? -8.188 -6.152 -3.982 1.00 89.62 97 ASP A N 1
ATOM 765 C CA . ASP A 1 97 ? -9.170 -7.244 -4.027 1.00 89.62 97 ASP A CA 1
ATOM 766 C C . ASP A 1 97 ? -9.833 -7.403 -5.409 1.00 89.62 97 ASP A C 1
ATOM 768 O O . ASP A 1 97 ? -10.374 -8.459 -5.723 1.00 89.62 97 ASP A O 1
ATOM 772 N N . ARG A 1 98 ? -9.798 -6.359 -6.250 1.00 89.94 98 ARG A N 1
ATOM 773 C CA . ARG A 1 98 ? -10.297 -6.395 -7.636 1.00 89.94 98 ARG A CA 1
ATOM 774 C C . ARG A 1 98 ? -9.227 -6.782 -8.655 1.00 89.94 98 ARG A C 1
ATOM 776 O O . ARG A 1 98 ? -9.553 -6.922 -9.833 1.00 89.94 98 ARG A O 1
ATOM 783 N N . LEU A 1 99 ? -7.964 -6.896 -8.245 1.00 87.12 99 LEU A N 1
ATOM 784 C CA . LEU A 1 99 ? -6.892 -7.291 -9.148 1.00 87.12 99 LEU A CA 1
ATOM 785 C C . LEU A 1 99 ? -6.925 -8.804 -9.409 1.00 87.12 99 LEU A C 1
ATOM 787 O O . LEU A 1 99 ? -7.349 -9.576 -8.548 1.00 87.12 99 LEU A O 1
ATOM 791 N N . PRO A 1 100 ? -6.431 -9.241 -10.579 1.00 85.38 100 PRO A N 1
ATOM 792 C CA . PRO A 1 100 ? -6.200 -10.650 -10.857 1.00 85.38 100 PRO A CA 1
ATOM 793 C C . PRO A 1 100 ? -5.355 -11.326 -9.754 1.00 85.38 100 PRO A C 1
ATOM 795 O O . PRO A 1 100 ? -4.376 -10.728 -9.288 1.00 85.38 100 PRO A O 1
ATOM 798 N N . PRO A 1 101 ? -5.688 -12.562 -9.322 1.00 74.69 101 PRO A N 1
ATOM 799 C CA . PRO A 1 101 ? -5.003 -13.228 -8.210 1.00 74.69 101 PRO A CA 1
ATOM 800 C C . PRO A 1 101 ? -3.490 -13.375 -8.409 1.00 74.69 101 PRO A C 1
ATOM 802 O O . PRO A 1 101 ? -2.721 -13.302 -7.450 1.00 74.69 101 PRO A O 1
ATOM 805 N N . ASP A 1 102 ? -3.032 -13.528 -9.649 1.00 78.69 102 ASP A N 1
ATOM 806 C CA . ASP A 1 102 ? -1.621 -13.648 -10.018 1.00 78.69 102 ASP A CA 1
ATOM 807 C C . ASP A 1 102 ? -0.800 -12.380 -9.727 1.00 78.69 102 ASP A C 1
ATOM 809 O O . ASP A 1 102 ? 0.426 -12.459 -9.636 1.00 78.69 102 ASP A O 1
ATOM 813 N N . MET A 1 103 ? -1.442 -11.229 -9.498 1.00 68.44 103 MET A N 1
ATOM 814 C CA . MET A 1 103 ? -0.779 -9.967 -9.139 1.00 68.44 103 MET A CA 1
ATOM 815 C C . MET A 1 103 ? -0.524 -9.810 -7.633 1.00 68.44 103 MET A C 1
ATOM 817 O O . MET A 1 103 ? 0.270 -8.957 -7.236 1.00 68.44 103 MET A O 1
ATOM 821 N N . VAL A 1 104 ? -1.170 -10.626 -6.795 1.00 62.19 104 VAL A N 1
ATOM 822 C CA . VAL A 1 104 ? -1.109 -10.533 -5.320 1.00 62.19 104 VAL A CA 1
ATOM 823 C C . VAL A 1 104 ? -0.570 -11.825 -4.689 1.00 62.19 104 VAL A C 1
ATOM 825 O O . VAL A 1 104 ? -0.118 -11.817 -3.545 1.00 62.19 104 VAL A O 1
ATOM 828 N N . SER A 1 105 ? -0.561 -12.923 -5.448 1.00 54.25 105 SER A N 1
ATOM 829 C CA . SER A 1 105 ? -0.077 -14.229 -4.996 1.00 54.25 105 SER A CA 1
ATOM 830 C C . SER A 1 105 ? 1.452 -14.324 -5.064 1.00 54.25 105 SER A C 1
ATOM 832 O O . SER A 1 105 ? 2.051 -14.072 -6.123 1.00 54.25 105 SER A O 1
ATOM 834 N N . LEU A 1 106 ? 2.045 -14.671 -3.914 1.00 46.84 106 LEU A N 1
ATOM 835 C CA . LEU A 1 106 ? 3.408 -15.196 -3.766 1.00 46.84 106 LEU A CA 1
ATOM 836 C C . LEU A 1 106 ? 3.510 -16.581 -4.405 1.00 46.84 106 LEU A C 1
ATOM 838 O O . LEU A 1 106 ? 2.579 -17.384 -4.174 1.00 46.84 106 LEU A O 1
#

pLDDT: mean 79.99, std 17.18, range [35.59, 93.69]

Secondary structure (DSSP, 8-state):
------------THHHHHTPPPTTS---HHHHHHHHHHHHHHHHHHHHTTTSSSPPPHHHHHHHHHHHHHHHHHHHHHTT-HHHHHHHHHHHHHHHTTS-GGGT--

Foldseek 3Di:
DDDDDDDPPDFPPCCVVQQNDGPPDPDDPLRSVVSNVLVVLQVVQCVVCVVPPDGDDPLNSVQSVVVVLVVVCVVCVVVVRNVVSCVRCVVVVVVVVPDDPVSHDD